Protein AF-A0AA43D2E8-F1 (afdb_monomer_lite)

Foldseek 3Di:
DDDADVPDDDDDDDDLPDADWAKDADPPVVRVVVPRIDTDGRD

Secondary structure (DSSP, 8-state):
-----TT----------S-EEEEEE-SSHHHHHTT-EEEEEE-

Structure (mmCIF, N/CA/C/O backbone):
data_AF-A0AA43D2E8-F1
#
_entry.id   AF-A0AA43D2E8-F1
#
loop_
_atom_site.group_PDB
_atom_site.id
_atom_site.type_symbol
_atom_site.label_atom_id
_atom_site.label_alt_id
_atom_site.label_comp_id
_atom_site.label_asym_id
_atom_site.label_entity_id
_atom_site.label_seq_id
_atom_site.pdbx_PDB_ins_code
_atom_site.Cartn_x
_atom_site.Cartn_y
_atom_site.Cartn_z
_atom_site.occupancy
_atom_site.B_iso_or_equiv
_atom_site.auth_seq_id
_atom_site.auth_comp_id
_atom_site.auth_asym_id
_atom_site.auth_atom_id
_atom_site.pdbx_PDB_model_num
ATOM 1 N N . THR A 1 1 ? 3.932 4.459 4.703 1.00 94.62 1 THR A N 1
ATOM 2 C CA . THR A 1 1 ? 2.797 4.155 5.599 1.00 94.62 1 THR A CA 1
ATOM 3 C C . THR A 1 1 ? 1.921 5.377 5.722 1.00 94.62 1 THR A C 1
ATOM 5 O O . THR A 1 1 ? 2.455 6.442 5.994 1.00 94.62 1 THR A O 1
ATOM 8 N N . ALA A 1 2 ? 0.615 5.234 5.516 1.00 96.50 2 ALA A N 1
ATOM 9 C CA . ALA A 1 2 ? -0.374 6.273 5.792 1.00 96.50 2 ALA A CA 1
ATOM 10 C C . ALA A 1 2 ? -1.378 5.718 6.812 1.00 96.50 2 ALA A C 1
ATOM 12 O O . ALA A 1 2 ? -1.770 4.553 6.709 1.00 96.50 2 ALA A O 1
ATOM 13 N N . LEU A 1 3 ? -1.738 6.514 7.819 1.00 97.56 3 LEU A N 1
ATOM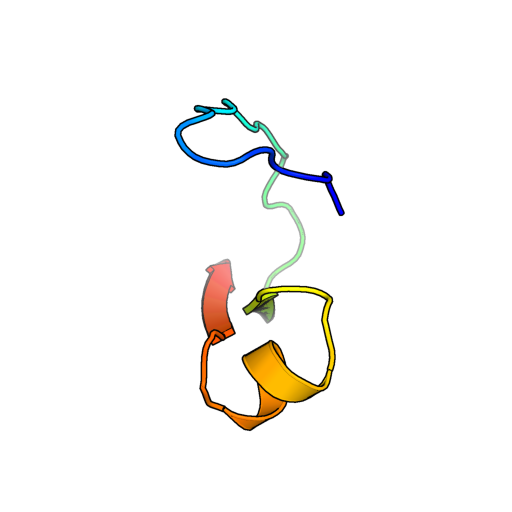 14 C CA . LEU A 1 3 ? -2.798 6.155 8.760 1.00 97.56 3 LEU A CA 1
ATOM 15 C C . LEU A 1 3 ? -4.152 6.427 8.095 1.00 97.56 3 LEU A C 1
ATOM 17 O O . LEU A 1 3 ? -4.309 7.463 7.463 1.00 97.56 3 LEU A O 1
ATOM 21 N N . MET A 1 4 ? -5.099 5.504 8.253 1.00 97.00 4 MET A N 1
ATOM 22 C CA . MET A 1 4 ? -6.433 5.577 7.654 1.00 97.00 4 MET A CA 1
ATOM 23 C C . MET A 1 4 ? -7.494 5.552 8.752 1.00 97.00 4 MET A C 1
ATOM 25 O O . MET A 1 4 ? -7.526 4.617 9.558 1.00 97.00 4 MET A O 1
ATOM 29 N N . ALA A 1 5 ? -8.378 6.544 8.780 1.00 98.00 5 ALA A N 1
ATOM 30 C CA . ALA A 1 5 ? -9.540 6.557 9.655 1.00 98.00 5 ALA A CA 1
ATOM 31 C C . ALA A 1 5 ? -10.658 5.631 9.125 1.00 98.00 5 ALA A C 1
ATOM 33 O O . ALA A 1 5 ? -10.722 5.316 7.930 1.00 98.00 5 ALA A O 1
ATOM 34 N N . PRO A 1 6 ? -11.593 5.187 9.986 1.00 97.88 6 PRO A N 1
ATOM 35 C CA . PRO A 1 6 ? -12.742 4.409 9.538 1.00 97.88 6 PRO A CA 1
ATOM 36 C C . PRO A 1 6 ? -13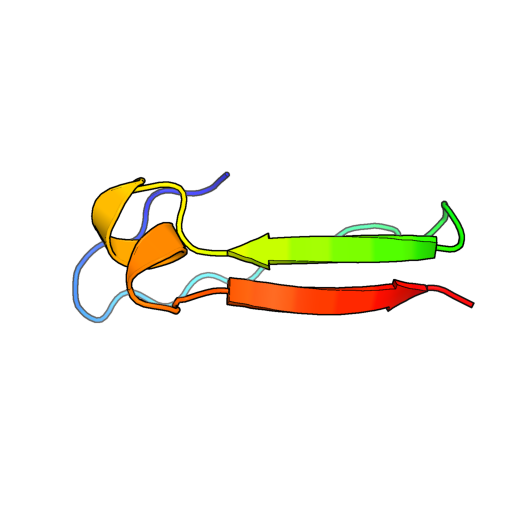.542 5.147 8.453 1.00 97.88 6 PRO A C 1
ATOM 38 O O . PRO A 1 6 ? -13.983 6.274 8.664 1.00 97.88 6 PRO A O 1
ATOM 41 N N . ARG A 1 7 ? -13.782 4.471 7.320 1.00 97.88 7 ARG A N 1
ATOM 42 C CA . ARG A 1 7 ? -14.497 4.988 6.130 1.00 97.88 7 ARG A CA 1
ATOM 43 C C . ARG A 1 7 ? -13.779 6.105 5.358 1.00 97.88 7 ARG A C 1
ATOM 45 O O . ARG A 1 7 ? -14.373 6.664 4.438 1.00 97.88 7 ARG A O 1
ATOM 52 N N . GLU A 1 8 ? -12.525 6.404 5.683 1.00 98.12 8 GLU A N 1
ATOM 53 C CA . GLU A 1 8 ? -11.695 7.310 4.891 1.00 98.12 8 GLU A CA 1
ATOM 54 C C . GLU A 1 8 ? -11.288 6.668 3.556 1.00 98.12 8 GLU A C 1
ATOM 56 O O . GLU A 1 8 ? -11.130 5.448 3.449 1.00 98.12 8 GLU A O 1
ATOM 61 N N . ARG A 1 9 ? -11.109 7.500 2.526 1.00 97.69 9 ARG A N 1
ATOM 62 C CA . ARG A 1 9 ? -10.502 7.116 1.249 1.00 97.69 9 ARG A CA 1
ATOM 63 C C . ARG A 1 9 ? -9.272 7.985 1.030 1.00 97.69 9 ARG A C 1
ATOM 65 O O . ARG A 1 9 ? -9.379 9.203 1.116 1.00 97.69 9 ARG A O 1
ATOM 72 N N . VAL A 1 10 ? -8.143 7.357 0.724 1.00 97.56 10 VAL A N 1
ATOM 73 C CA . VAL A 1 10 ? -6.887 8.040 0.398 1.00 97.56 10 VAL A CA 1
ATOM 74 C C . VAL A 1 10 ? -6.452 7.613 -0.996 1.00 97.56 10 VAL A C 1
ATOM 76 O O . VAL A 1 10 ? -6.518 6.433 -1.340 1.00 97.56 10 VAL A O 1
ATOM 79 N N . GLU A 1 11 ? -6.015 8.588 -1.784 1.00 97.94 11 GLU A N 1
ATOM 80 C CA . GLU A 1 11 ? -5.393 8.390 -3.088 1.00 97.94 11 GLU A CA 1
ATOM 81 C C . GLU A 1 11 ? -3.869 8.450 -2.920 1.00 97.94 11 GLU A C 1
ATOM 83 O O . GLU A 1 11 ? -3.349 9.341 -2.247 1.00 97.94 11 GLU A O 1
ATOM 88 N N . ILE A 1 12 ? -3.152 7.471 -3.473 1.00 96.06 12 ILE A N 1
ATOM 89 C CA . ILE A 1 12 ? -1.697 7.337 -3.329 1.00 96.06 12 ILE A CA 1
ATOM 90 C C . ILE A 1 12 ? -1.092 7.193 -4.722 1.00 96.06 12 ILE A C 1
ATOM 92 O O . ILE A 1 12 ? -1.555 6.376 -5.515 1.00 96.06 12 ILE A O 1
ATOM 96 N N . ALA A 1 13 ? -0.023 7.942 -4.985 1.00 97.31 13 ALA A N 1
ATOM 97 C CA . ALA A 1 13 ? 0.797 7.814 -6.181 1.00 97.31 13 ALA A CA 1
ATOM 98 C C . ALA A 1 13 ? 2.259 7.565 -5.788 1.00 97.31 13 ALA A C 1
ATOM 100 O O . ALA A 1 13 ? 2.759 8.143 -4.822 1.00 97.31 13 ALA A O 1
ATOM 101 N N . PHE A 1 14 ? 2.940 6.701 -6.537 1.00 96.06 14 PHE A N 1
ATOM 102 C CA . PHE A 1 14 ? 4.369 6.428 -6.405 1.00 96.06 14 PHE A CA 1
ATOM 103 C C . PHE A 1 14 ? 4.937 5.982 -7.757 1.00 96.06 14 PHE A C 1
ATOM 105 O O . PHE A 1 14 ? 4.197 5.507 -8.619 1.00 96.06 14 PHE A O 1
ATOM 112 N N . VAL A 1 15 ? 6.247 6.141 -7.946 1.00 98.19 15 VAL A N 1
ATOM 113 C CA . VAL A 1 15 ? 6.954 5.593 -9.110 1.00 98.19 15 VAL A CA 1
ATOM 114 C C . VAL A 1 15 ? 7.340 4.149 -8.791 1.00 98.19 15 VAL A C 1
ATOM 116 O O . VAL A 1 15 ? 7.941 3.885 -7.754 1.00 98.19 15 VAL A O 1
ATOM 119 N N . ALA A 1 16 ? 6.965 3.214 -9.661 1.00 98.00 16 ALA A N 1
ATOM 120 C CA . ALA A 1 16 ? 7.291 1.794 -9.539 1.00 98.00 16 ALA A CA 1
ATOM 121 C C . ALA A 1 16 ? 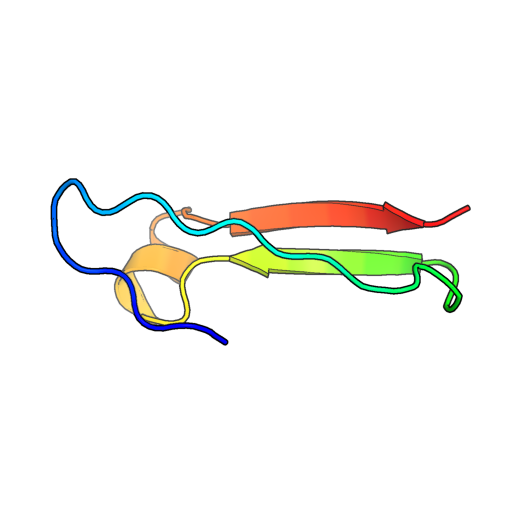8.597 1.477 -10.294 1.00 98.00 16 ALA A C 1
ATOM 123 O O . ALA A 1 16 ? 8.580 0.775 -11.298 1.00 98.00 16 ALA A O 1
ATOM 124 N N . ASP A 1 17 ? 9.719 2.049 -9.854 1.00 97.94 17 ASP A N 1
ATOM 125 C CA . ASP A 1 17 ? 11.021 1.991 -10.544 1.00 97.94 17 ASP A CA 1
ATOM 126 C C . ASP A 1 17 ? 11.968 0.890 -10.038 1.00 97.94 17 ASP A C 1
ATOM 128 O O . ASP A 1 17 ? 13.083 0.752 -10.543 1.00 97.94 17 ASP A O 1
ATOM 132 N N . ASN A 1 18 ? 11.533 0.088 -9.065 1.00 98.25 18 ASN A N 1
ATOM 133 C CA . ASN A 1 18 ? 12.346 -0.962 -8.463 1.00 98.25 18 ASN A CA 1
ATOM 134 C C . ASN A 1 18 ? 11.714 -2.356 -8.668 1.00 98.25 18 ASN A C 1
ATOM 136 O O . ASN A 1 18 ? 10.742 -2.685 -7.978 1.00 98.25 18 ASN A O 1
ATOM 140 N N . PRO A 1 19 ? 12.229 -3.183 -9.602 1.00 98.50 19 PRO A N 1
ATOM 141 C CA . PRO A 1 19 ? 11.671 -4.502 -9.901 1.00 98.50 19 PRO A CA 1
ATOM 142 C C . PRO A 1 19 ? 11.658 -5.439 -8.689 1.00 98.50 19 PRO A C 1
ATOM 144 O O . PRO A 1 19 ? 12.601 -5.474 -7.900 1.00 98.50 19 PRO A O 1
ATOM 147 N N . GLY A 1 20 ? 10.602 -6.243 -8.554 1.00 98.44 20 GLY A N 1
ATOM 148 C CA . GLY A 1 20 ? 10.478 -7.203 -7.455 1.00 98.44 20 GLY A CA 1
ATOM 149 C C . GLY A 1 20 ? 9.047 -7.434 -6.979 1.00 98.44 20 GLY A C 1
ATOM 150 O O . GLY A 1 20 ? 8.088 -6.917 -7.552 1.00 98.44 20 GLY A O 1
ATOM 151 N N . ASP A 1 21 ? 8.918 -8.244 -5.927 1.00 98.44 21 ASP A N 1
ATOM 152 C CA . ASP A 1 21 ? 7.682 -8.381 -5.151 1.00 98.44 21 ASP A CA 1
ATOM 153 C C . ASP A 1 21 ? 7.733 -7.452 -3.942 1.00 98.44 21 ASP A C 1
ATOM 155 O O . ASP A 1 21 ? 8.570 -7.620 -3.054 1.00 98.44 21 ASP A O 1
ATOM 159 N N . TRP A 1 22 ? 6.814 -6.494 -3.888 1.00 98.25 22 TRP A N 1
ATOM 160 C CA . TRP A 1 22 ? 6.733 -5.514 -2.810 1.00 98.25 22 TRP A CA 1
ATOM 161 C C . TRP A 1 22 ? 5.548 -5.788 -1.906 1.00 98.25 22 TRP A C 1
ATOM 163 O O . TRP A 1 22 ? 4.417 -5.929 -2.366 1.00 98.25 22 TRP A O 1
ATOM 173 N N . MET A 1 23 ? 5.794 -5.820 -0.601 1.00 98.12 23 MET A N 1
ATOM 174 C CA . MET A 1 23 ? 4.744 -6.020 0.389 1.00 98.12 23 MET A CA 1
ATOM 175 C C . MET A 1 23 ? 3.833 -4.793 0.468 1.00 98.12 23 MET A C 1
ATOM 177 O O . MET A 1 23 ? 4.294 -3.672 0.677 1.00 98.12 23 MET A O 1
ATOM 181 N N . PHE A 1 24 ? 2.526 -5.021 0.386 1.00 97.69 24 PHE A N 1
ATOM 182 C CA . PHE A 1 24 ? 1.501 -4.017 0.644 1.00 97.69 24 PHE A CA 1
ATOM 183 C C . PHE A 1 24 ? 0.548 -4.542 1.715 1.00 97.69 24 PHE A C 1
ATOM 185 O O . PHE A 1 24 ? -0.179 -5.511 1.500 1.00 97.69 24 PHE A O 1
ATOM 192 N N . HIS A 1 25 ? 0.591 -3.953 2.910 1.00 98.44 25 HIS A N 1
ATOM 193 C CA . HIS A 1 25 ? -0.105 -4.494 4.075 1.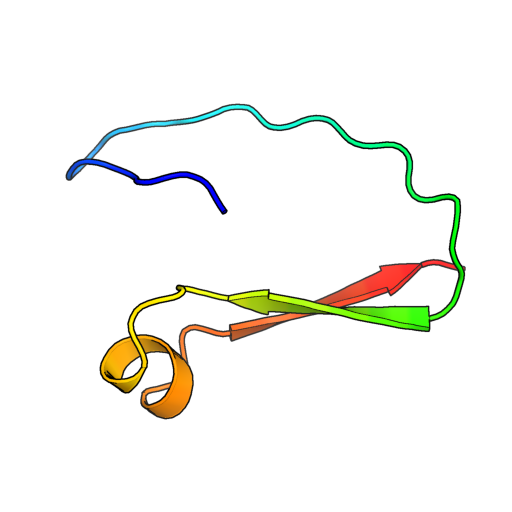00 98.44 25 HIS A CA 1
ATOM 194 C C . HIS A 1 25 ? -0.480 -3.417 5.094 1.00 98.44 25 HIS A C 1
ATOM 196 O O . HIS A 1 25 ? 0.044 -2.301 5.088 1.00 98.44 25 HIS A O 1
ATOM 202 N N . CYS A 1 26 ? -1.377 -3.771 6.014 1.00 98.25 26 CYS A N 1
ATOM 203 C CA . CYS A 1 26 ? -1.614 -2.968 7.207 1.00 98.25 26 CYS A CA 1
ATOM 204 C C . CYS A 1 26 ? -0.394 -3.031 8.133 1.00 98.25 26 CYS A C 1
ATOM 206 O O . CYS A 1 26 ? 0.154 -4.103 8.377 1.00 98.25 26 CYS A O 1
ATOM 208 N N . HIS A 1 27 ? 0.008 -1.892 8.695 1.00 98.19 27 HIS A N 1
ATOM 209 C CA . HIS A 1 27 ? 1.184 -1.813 9.566 1.00 98.19 27 HIS A CA 1
ATOM 210 C C . HIS A 1 27 ? 0.879 -2.105 11.054 1.00 98.19 27 HIS A C 1
ATOM 212 O O . HIS A 1 27 ? 1.738 -1.937 11.920 1.00 98.19 27 HIS A O 1
ATOM 218 N N . ILE A 1 28 ? -0.343 -2.550 11.364 1.00 98.25 28 ILE A N 1
ATOM 219 C CA . ILE A 1 28 ? -0.705 -3.121 12.666 1.00 98.25 28 ILE A CA 1
ATOM 220 C C . ILE A 1 28 ? -0.364 -4.614 12.616 1.00 98.25 28 ILE A C 1
ATOM 222 O O . ILE A 1 28 ? -0.964 -5.358 11.841 1.00 98.25 28 ILE A O 1
ATOM 226 N N . LEU A 1 29 ? 0.589 -5.054 13.443 1.00 98.19 29 LEU A N 1
ATOM 227 C CA . LEU A 1 29 ? 1.167 -6.405 13.367 1.00 98.19 29 LEU A CA 1
ATOM 228 C C . LEU A 1 29 ? 0.123 -7.525 13.455 1.00 98.19 29 LEU A C 1
ATOM 230 O O . LEU A 1 29 ? 0.216 -8.493 12.708 1.00 98.19 29 LEU A O 1
ATOM 234 N N . SER A 1 30 ? -0.888 -7.385 14.317 1.00 98.56 30 SER A N 1
ATOM 235 C CA . SER A 1 30 ? -1.974 -8.367 14.440 1.00 98.56 30 SER A CA 1
ATOM 236 C C . SER A 1 30 ? -2.852 -8.451 13.189 1.00 98.56 30 SER A C 1
ATOM 238 O O . SER A 1 30 ? -3.386 -9.511 12.885 1.00 98.56 30 SER A O 1
ATOM 240 N N . HIS A 1 31 ? -3.000 -7.356 12.440 1.00 98.56 31 HIS A N 1
ATOM 241 C CA . HIS A 1 31 ? -3.748 -7.355 11.184 1.00 98.56 31 HIS A CA 1
ATOM 242 C C . HIS A 1 31 ? -2.914 -7.970 10.060 1.00 98.56 31 HIS A C 1
ATOM 244 O O . HIS A 1 31 ? -3.438 -8.760 9.281 1.00 98.56 31 HIS A O 1
ATOM 250 N N . GLN A 1 32 ? -1.615 -7.651 10.000 1.00 98.50 32 GLN A N 1
ATOM 251 C CA . GLN A 1 32 ? -0.684 -8.279 9.062 1.00 98.50 32 GLN A CA 1
ATOM 252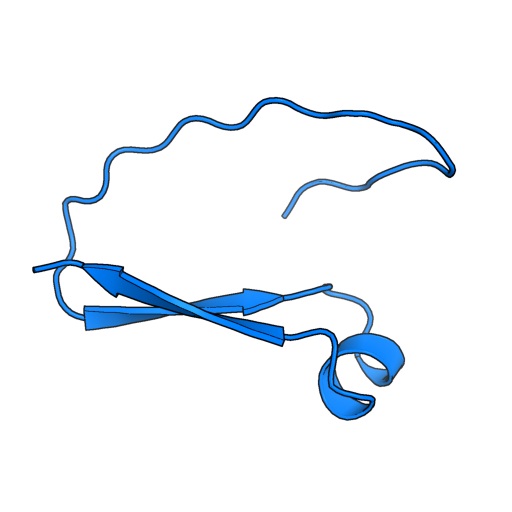 C C . GLN A 1 32 ? -0.646 -9.800 9.268 1.00 98.50 32 GLN A C 1
ATOM 254 O O . GLN A 1 32 ? -0.860 -10.542 8.314 1.00 98.50 32 GLN A O 1
ATOM 259 N N . SER A 1 33 ? -0.411 -10.268 10.500 1.00 98.12 33 SER A N 1
ATOM 260 C CA . SER A 1 33 ? -0.376 -11.704 10.815 1.00 98.12 33 SER A CA 1
ATOM 261 C C . SER A 1 33 ? -1.744 -12.375 10.673 1.00 98.12 33 SER A C 1
ATOM 263 O O . SER A 1 33 ? -1.809 -13.563 10.372 1.00 98.12 33 SER A O 1
ATOM 265 N N . GLY A 1 34 ? -2.828 -11.608 10.819 1.00 98.38 34 GLY A N 1
ATOM 266 C CA . GLY A 1 34 ? -4.196 -12.020 10.501 1.00 98.38 34 GLY A CA 1
ATOM 267 C C . GLY A 1 34 ? -4.523 -12.070 9.002 1.00 98.38 34 GLY A C 1
ATOM 268 O O . GLY A 1 34 ? -5.646 -12.421 8.652 1.00 98.38 34 GLY A O 1
ATOM 269 N N . GLY A 1 35 ? -3.575 -11.733 8.118 1.00 98.44 35 GLY A N 1
ATOM 270 C CA . GLY A 1 35 ? -3.714 -11.868 6.664 1.00 98.44 35 GLY A CA 1
ATOM 271 C C . GLY A 1 35 ? -4.045 -10.582 5.905 1.00 98.44 35 GLY A C 1
ATOM 272 O O . GLY A 1 35 ? -4.277 -10.642 4.701 1.00 98.44 35 GLY A O 1
ATOM 273 N N . MET A 1 36 ? -4.040 -9.408 6.549 1.00 98.56 36 MET A N 1
ATOM 274 C CA . MET A 1 36 ? -4.248 -8.111 5.884 1.00 98.56 36 MET A CA 1
ATOM 275 C C . MET A 1 36 ? -2.983 -7.652 5.136 1.00 98.56 36 MET A C 1
ATOM 277 O O . MET A 1 36 ? -2.393 -6.608 5.436 1.00 98.56 36 MET A O 1
ATOM 281 N N . MET A 1 37 ? -2.549 -8.467 4.177 1.00 98.44 37 MET A N 1
ATOM 282 C CA . MET A 1 37 ? -1.353 -8.282 3.364 1.00 98.44 37 MET A CA 1
ATOM 283 C C . MET A 1 37 ? -1.551 -8.804 1.938 1.00 98.44 37 MET A C 1
ATOM 285 O O . MET A 1 37 ? -2.302 -9.745 1.701 1.00 98.44 37 MET A O 1
ATOM 289 N N . THR A 1 38 ? -0.834 -8.206 0.992 1.00 98.25 38 THR A N 1
ATOM 290 C CA . THR A 1 38 ? -0.676 -8.680 -0.385 1.00 98.25 38 THR A CA 1
ATOM 291 C C . THR A 1 38 ? 0.714 -8.299 -0.907 1.00 98.25 38 THR A C 1
ATOM 293 O O . THR A 1 38 ? 1.478 -7.617 -0.218 1.00 98.25 38 THR A O 1
ATOM 296 N N . ALA A 1 39 ? 1.039 -8.733 -2.122 1.00 97.81 39 ALA A N 1
ATOM 297 C CA . ALA A 1 39 ? 2.233 -8.327 -2.847 1.00 97.81 39 ALA A CA 1
ATOM 298 C C . ALA A 1 39 ? 1.858 -7.554 -4.118 1.00 97.81 39 ALA A C 1
ATOM 300 O O . ALA A 1 39 ? 0.864 -7.859 -4.779 1.00 97.81 39 ALA A O 1
ATOM 301 N N . ILE A 1 40 ? 2.677 -6.569 -4.470 1.00 97.81 40 ILE A N 1
ATOM 302 C CA . ILE A 1 40 ? 2.639 -5.858 -5.745 1.00 97.81 40 ILE A CA 1
ATOM 303 C C . ILE A 1 40 ? 3.862 -6.309 -6.540 1.00 97.81 40 ILE A C 1
ATOM 305 O O . ILE A 1 40 ? 4.994 -6.122 -6.093 1.00 97.81 40 ILE A O 1
ATOM 309 N N . ARG A 1 41 ? 3.637 -6.898 -7.717 1.00 98.19 41 ARG A N 1
ATOM 310 C CA . ARG A 1 41 ? 4.712 -7.242 -8.651 1.00 98.19 41 ARG A CA 1
ATOM 311 C C . ARG A 1 41 ? 5.056 -6.016 -9.493 1.00 98.19 41 ARG A C 1
ATOM 313 O O . ARG A 1 41 ? 4.195 -5.507 -10.206 1.00 98.19 41 ARG A O 1
ATOM 320 N N . ILE A 1 42 ? 6.318 -5.605 -9.450 1.00 98.38 42 ILE A N 1
ATOM 321 C CA . ILE A 1 42 ? 6.903 -4.621 -10.365 1.00 98.38 42 ILE A CA 1
ATOM 322 C C . ILE A 1 42 ? 7.785 -5.385 -11.356 1.00 98.38 42 ILE A C 1
ATOM 324 O O . ILE A 1 42 ? 8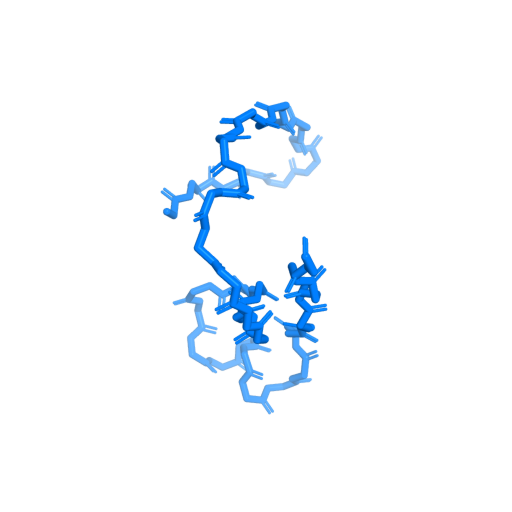.652 -6.158 -10.931 1.00 98.38 42 ILE A O 1
ATOM 328 N N . VAL A 1 43 ? 7.511 -5.203 -12.652 1.00 94.25 43 VAL A N 1
ATOM 329 C CA . VAL A 1 43 ? 8.242 -5.794 -13.788 1.00 94.25 43 VAL A CA 1
ATOM 330 C C . VAL A 1 43 ? 8.991 -4.732 -14.572 1.00 94.25 43 VAL A C 1
ATOM 332 O O . VAL A 1 43 ? 8.463 -3.603 -14.663 1.00 94.25 43 VAL A O 1
#

Radius of gyration: 12.18 Å; chains: 1; bounding box: 27×20×28 Å

Sequence (43 aa):
TALMAPRERVEIAFVADNPGDWMFHCHILSHQSGGMMTAIRIV

pLDDT: mean 97.8, std 0.95, range [94.25, 98.56]